Protein AF-A0A0R3W171-F1 (afdb_monomer_lite)

Sequence (80 aa):
MAGRTCLEFECNIWDQADLNEVRALLNGCSAYVSQQYSTIHIENLTLDDFHTLLNRVRSSNFRVAYIERYERRQYYVVMF

Secondary structure (DSSP, 8-state):
----PEEEEEEE--SHHHHHHHHHHHHHHHHHTTS-EEEEEEES--HHHHHHHHHT---S-EEEEEEEETTEEEEEEEE-

Radius of gyration: 12.63 Å; chains: 1; bounding box: 27×24×41 Å

Foldseek 3Di:
DPDADEAEEEAEDDDPVSLVVVLVVLQVCQVVLVRHKYKYKYKPDDPVSVVVSVVSRPHPFWDKDWDADPNIIIIIIIGD

pLDDT: mean 80.0, std 10.2, range [41.66, 90.12]

Organism: Taenia asiatica (NCBI:txid60517)

Structure (mmCIF, N/CA/C/O backbone):
data_AF-A0A0R3W171-F1
#
_entry.id   AF-A0A0R3W171-F1
#
loop_
_atom_site.group_PDB
_atom_site.id
_atom_site.type_symbol
_atom_site.label_atom_id
_atom_site.label_alt_id
_atom_site.label_comp_id
_atom_site.label_asym_id
_atom_site.label_entity_id
_atom_site.label_seq_id
_atom_site.pdbx_PDB_ins_code
_atom_site.Cartn_x
_atom_site.Cartn_y
_atom_site.Cartn_z
_atom_site.occupancy
_atom_site.B_iso_or_equiv
_atom_site.auth_seq_id
_atom_site.auth_comp_id
_atom_site.auth_asym_id
_atom_site.auth_atom_id
_atom_site.pdbx_PDB_model_num
ATOM 1 N N . MET A 1 1 ? -4.422 5.077 30.762 1.00 41.66 1 MET A N 1
ATOM 2 C CA . MET A 1 1 ? -4.430 5.601 29.380 1.00 41.66 1 MET A CA 1
ATOM 3 C C . MET A 1 1 ? -3.931 4.486 28.479 1.00 41.66 1 MET A C 1
ATOM 5 O O . MET A 1 1 ? -2.751 4.175 28.543 1.00 41.66 1 MET A O 1
ATOM 9 N N . ALA A 1 2 ? -4.815 3.808 27.744 1.00 46.91 2 ALA A N 1
ATOM 10 C CA . ALA A 1 2 ? -4.374 2.842 26.742 1.00 46.91 2 ALA A CA 1
ATOM 11 C C . ALA A 1 2 ? -3.715 3.638 25.609 1.00 46.91 2 ALA A C 1
ATOM 13 O O . ALA A 1 2 ? -4.376 4.455 24.966 1.00 46.91 2 ALA A O 1
ATOM 14 N N . GLY A 1 3 ? -2.399 3.495 25.451 1.00 54.50 3 GLY A N 1
ATOM 15 C CA . GLY A 1 3 ? -1.683 4.103 24.337 1.00 54.50 3 GLY A CA 1
ATOM 16 C C . GLY A 1 3 ? -2.244 3.546 23.035 1.00 54.50 3 GLY A C 1
ATOM 17 O O . GLY A 1 3 ? -2.452 2.341 22.921 1.00 54.50 3 GLY A O 1
ATOM 18 N N . ARG A 1 4 ? -2.534 4.417 22.069 1.00 61.72 4 ARG A N 1
ATOM 19 C CA . ARG A 1 4 ? -2.857 3.964 20.717 1.00 61.72 4 ARG A CA 1
ATOM 20 C C . ARG A 1 4 ? -1.581 3.360 20.140 1.00 61.72 4 ARG A C 1
ATOM 22 O O . ARG A 1 4 ? -0.592 4.072 19.996 1.00 61.72 4 ARG A O 1
ATOM 29 N N . THR A 1 5 ? -1.578 2.061 19.876 1.00 65.31 5 THR A N 1
ATOM 30 C CA . THR A 1 5 ? -0.451 1.407 19.208 1.00 65.31 5 THR A CA 1
ATOM 31 C C . THR A 1 5 ? -0.468 1.820 17.739 1.00 65.31 5 THR A C 1
ATOM 33 O O . THR A 1 5 ? -1.505 1.710 17.086 1.00 65.31 5 THR A O 1
ATOM 36 N N . CYS A 1 6 ? 0.654 2.351 17.251 1.00 70.44 6 CYS A N 1
ATOM 37 C CA . CYS A 1 6 ? 0.887 2.585 15.829 1.00 70.44 6 CYS A CA 1
ATOM 38 C C . CYS A 1 6 ? 1.629 1.366 15.277 1.00 70.44 6 CYS A C 1
ATOM 40 O O . CYS A 1 6 ? 2.677 1.009 15.817 1.00 70.44 6 CYS A O 1
ATOM 42 N N . LEU A 1 7 ? 1.075 0.713 14.257 1.00 79.88 7 LEU A N 1
ATOM 43 C CA . LEU A 1 7 ? 1.782 -0.329 13.512 1.00 79.88 7 LEU A CA 1
ATOM 44 C C . LEU A 1 7 ? 2.372 0.289 12.247 1.00 79.88 7 LEU A C 1
ATOM 46 O O . LEU A 1 7 ? 1.641 0.869 11.446 1.00 79.88 7 LEU A O 1
ATOM 50 N N . GLU A 1 8 ? 3.679 0.157 12.073 1.00 83.94 8 GLU A N 1
ATOM 51 C CA . GLU A 1 8 ? 4.397 0.652 10.901 1.00 83.94 8 GLU A CA 1
ATOM 52 C C . GLU A 1 8 ? 4.965 -0.533 10.125 1.00 83.94 8 GLU A C 1
ATOM 54 O O . GLU A 1 8 ? 5.590 -1.422 10.706 1.00 83.94 8 GLU A O 1
ATOM 59 N N . PHE A 1 9 ? 4.713 -0.559 8.818 1.00 85.25 9 PHE A N 1
ATOM 60 C CA . PHE A 1 9 ? 5.193 -1.602 7.918 1.00 85.25 9 PHE A CA 1
ATOM 61 C C . PHE A 1 9 ? 5.925 -0.974 6.740 1.00 85.25 9 PHE A C 1
ATOM 63 O O . PHE A 1 9 ? 5.419 -0.035 6.128 1.00 85.25 9 PHE A O 1
ATOM 70 N N . GLU A 1 10 ? 7.077 -1.537 6.396 1.00 89.62 10 GLU A N 1
ATOM 71 C CA . GLU A 1 10 ? 7.833 -1.193 5.195 1.00 89.62 10 GLU A CA 1
ATOM 72 C C . GLU A 1 10 ? 7.762 -2.367 4.218 1.00 89.62 10 GLU A C 1
ATOM 74 O O . GLU A 1 10 ? 8.069 -3.509 4.565 1.00 89.62 10 GLU A O 1
ATOM 79 N N . CYS A 1 11 ? 7.320 -2.096 2.995 1.00 87.44 11 CYS A N 1
ATOM 80 C CA . CYS A 1 11 ? 7.096 -3.095 1.964 1.00 87.44 11 CYS A CA 1
ATOM 81 C C . CYS A 1 11 ? 7.843 -2.700 0.689 1.00 87.44 11 CYS A C 1
ATOM 83 O O . CYS A 1 11 ? 7.592 -1.649 0.104 1.00 87.44 11 CYS A O 1
ATOM 85 N N . ASN A 1 12 ? 8.731 -3.577 0.229 1.00 88.44 12 ASN A N 1
ATOM 86 C CA . ASN A 1 12 ? 9.406 -3.439 -1.055 1.00 88.44 12 ASN A CA 1
ATOM 87 C C . ASN A 1 12 ? 8.807 -4.440 -2.034 1.00 88.44 12 ASN A C 1
ATOM 89 O O . ASN A 1 12 ? 8.859 -5.637 -1.768 1.00 88.44 12 ASN A O 1
ATOM 93 N N . ILE A 1 13 ? 8.252 -3.952 -3.142 1.00 87.50 13 ILE A N 1
ATOM 94 C CA . ILE A 1 13 ? 7.622 -4.812 -4.143 1.00 87.50 13 ILE A CA 1
ATOM 95 C C . ILE A 1 13 ? 8.619 -5.142 -5.251 1.00 87.50 13 ILE A C 1
ATOM 97 O O . ILE A 1 13 ? 9.141 -4.244 -5.912 1.00 87.50 13 ILE A O 1
ATOM 101 N N . TRP A 1 14 ? 8.844 -6.429 -5.482 1.00 87.75 14 TRP A N 1
ATOM 102 C CA . TRP A 1 14 ? 9.649 -6.940 -6.590 1.00 87.75 14 TRP A CA 1
ATOM 103 C C . TRP A 1 14 ? 8.829 -7.820 -7.526 1.00 87.75 14 TRP A C 1
ATOM 105 O O . TRP A 1 14 ? 9.116 -7.866 -8.725 1.00 87.75 14 TRP A O 1
ATOM 115 N N . ASP A 1 15 ? 7.800 -8.489 -7.004 1.00 88.12 15 ASP A N 1
ATOM 116 C CA . ASP A 1 15 ? 6.948 -9.371 -7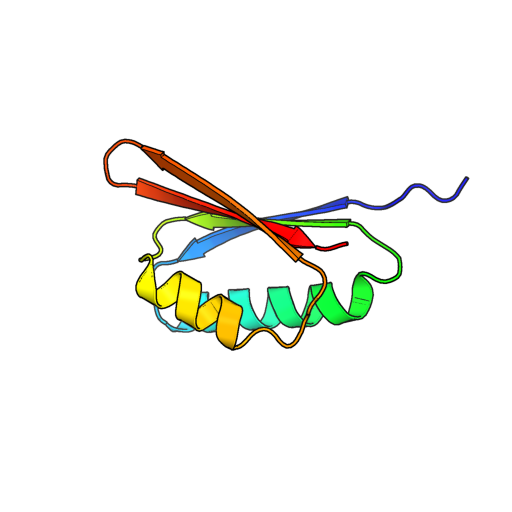.789 1.00 88.12 15 ASP A CA 1
ATOM 117 C C . ASP A 1 15 ? 5.454 -9.343 -7.391 1.00 88.12 15 ASP A C 1
ATOM 119 O O . ASP A 1 15 ? 4.977 -8.581 -6.545 1.00 88.12 15 ASP A O 1
ATOM 123 N N . GLN A 1 16 ? 4.670 -10.187 -8.067 1.00 83.94 16 GLN A N 1
ATOM 124 C CA . GLN A 1 16 ? 3.233 -10.310 -7.835 1.00 83.94 16 GLN A CA 1
ATOM 125 C C . GLN A 1 16 ? 2.889 -10.993 -6.498 1.00 83.94 16 GLN A C 1
ATOM 127 O O . GLN A 1 16 ? 1.764 -10.824 -6.008 1.00 83.94 16 GLN A O 1
ATOM 132 N N . ALA A 1 17 ? 3.802 -11.783 -5.927 1.00 87.69 17 ALA A N 1
ATOM 133 C CA . ALA A 1 17 ? 3.623 -12.405 -4.621 1.00 87.69 17 ALA A CA 1
ATOM 134 C C . ALA A 1 17 ? 3.719 -11.344 -3.518 1.00 87.69 17 ALA A C 1
ATOM 136 O O . ALA A 1 17 ? 2.788 -11.259 -2.713 1.00 87.69 17 ALA A O 1
ATOM 137 N N . ASP A 1 18 ? 4.710 -10.450 -3.589 1.00 88.75 18 ASP A N 1
ATOM 138 C CA . ASP A 1 18 ? 4.848 -9.302 -2.681 1.00 88.75 18 ASP A CA 1
ATOM 139 C C . ASP A 1 18 ? 3.570 -8.448 -2.675 1.00 88.75 18 ASP A C 1
ATOM 141 O O . ASP A 1 18 ? 3.031 -8.083 -1.627 1.00 88.75 18 ASP A O 1
ATOM 145 N N . LEU A 1 19 ? 2.994 -8.201 -3.860 1.00 85.44 19 LEU A N 1
ATOM 146 C CA . LEU A 1 19 ? 1.722 -7.481 -3.987 1.00 85.44 19 LEU A CA 1
ATOM 147 C C . LEU A 1 19 ? 0.558 -8.171 -3.270 1.00 85.44 19 LEU A C 1
ATOM 149 O O . LEU A 1 19 ? -0.310 -7.511 -2.688 1.00 85.44 19 LEU A O 1
ATOM 153 N N . ASN A 1 20 ? 0.500 -9.502 -3.330 1.00 88.00 20 ASN A N 1
ATOM 154 C CA . ASN A 1 20 ? -0.545 -10.264 -2.655 1.00 88.00 20 ASN A CA 1
ATOM 155 C C . ASN A 1 20 ? -0.375 -10.237 -1.131 1.00 88.00 20 ASN A C 1
ATOM 157 O O . ASN A 1 20 ? -1.390 -10.200 -0.427 1.00 88.00 20 ASN A O 1
ATOM 161 N N . GLU A 1 21 ? 0.862 -10.216 -0.635 1.00 89.50 21 GLU A N 1
ATOM 162 C CA . GLU A 1 21 ? 1.168 -10.096 0.792 1.00 89.50 21 GLU A CA 1
ATOM 163 C C . GLU A 1 21 ? 0.798 -8.717 1.335 1.00 89.50 21 GLU A C 1
ATOM 165 O O . GLU A 1 21 ? 0.049 -8.629 2.310 1.00 89.50 21 GLU A O 1
ATOM 170 N N . VAL A 1 22 ? 1.194 -7.636 0.655 1.00 88.31 22 VAL A N 1
ATOM 171 C CA . VAL A 1 22 ? 0.804 -6.271 1.051 1.00 88.31 22 VAL A CA 1
ATOM 172 C C . VAL A 1 22 ? -0.714 -6.100 1.038 1.00 88.31 22 VAL A C 1
ATOM 174 O O . VAL A 1 22 ? -1.286 -5.464 1.924 1.00 88.31 22 VAL A O 1
ATOM 177 N N . ARG A 1 23 ? -1.416 -6.731 0.090 1.00 86.56 23 ARG A N 1
ATOM 178 C CA . ARG A 1 23 ? -2.885 -6.756 0.096 1.00 86.56 23 ARG A CA 1
ATOM 179 C C . ARG A 1 23 ? -3.446 -7.476 1.325 1.00 86.56 23 ARG A C 1
ATOM 181 O O . ARG A 1 23 ? -4.445 -7.028 1.891 1.00 86.56 23 ARG A O 1
ATOM 188 N N . ALA A 1 24 ? -2.866 -8.612 1.709 1.00 86.62 24 ALA A N 1
ATOM 189 C CA . ALA A 1 24 ? -3.289 -9.344 2.899 1.00 86.62 24 ALA A CA 1
ATOM 190 C C . ALA A 1 24 ? -3.042 -8.517 4.169 1.00 86.62 24 ALA A C 1
ATOM 192 O O . ALA A 1 24 ? -3.926 -8.455 5.022 1.00 86.62 24 ALA A O 1
ATOM 193 N N . LEU A 1 25 ? -1.908 -7.814 4.235 1.00 86.62 25 LEU A N 1
ATOM 194 C CA . LEU A 1 25 ? -1.562 -6.878 5.302 1.00 86.62 25 LEU A CA 1
ATOM 195 C C . LEU A 1 25 ? -2.592 -5.743 5.408 1.00 86.62 25 LEU A C 1
ATOM 197 O O . LEU A 1 25 ? -3.151 -5.526 6.477 1.00 86.62 25 LEU A O 1
ATOM 201 N N . LEU A 1 26 ? -2.915 -5.081 4.291 1.00 83.88 26 LEU A N 1
ATOM 202 C CA . LEU A 1 26 ? -3.916 -4.008 4.230 1.00 83.88 26 LEU A CA 1
ATOM 203 C C . LEU A 1 26 ? -5.297 -4.476 4.713 1.00 83.88 26 LEU A C 1
ATOM 205 O O . LEU A 1 26 ? -5.941 -3.802 5.518 1.00 83.88 26 LEU A O 1
ATOM 209 N N . ASN A 1 27 ? -5.742 -5.655 4.267 1.00 83.94 27 ASN A N 1
ATOM 210 C CA . ASN A 1 27 ? -7.007 -6.236 4.720 1.00 83.94 27 ASN A CA 1
ATOM 211 C C . ASN A 1 27 ? -6.959 -6.629 6.206 1.00 83.94 27 ASN A C 1
ATOM 213 O O . ASN A 1 27 ? -7.924 -6.386 6.931 1.00 83.94 27 ASN A O 1
ATOM 217 N N . GLY A 1 28 ? -5.841 -7.191 6.670 1.00 80.12 28 GLY A N 1
ATOM 218 C CA . GLY A 1 28 ? -5.613 -7.514 8.075 1.00 80.12 28 GLY A CA 1
ATOM 219 C C . GLY A 1 28 ? -5.705 -6.267 8.946 1.00 80.12 28 GLY A C 1
ATOM 220 O O . GLY A 1 28 ? -6.569 -6.197 9.815 1.00 80.12 28 GLY A O 1
ATOM 221 N N . CYS A 1 29 ? -4.902 -5.242 8.653 1.00 78.94 29 CYS A N 1
ATOM 222 C CA . CYS A 1 29 ? -4.949 -3.954 9.338 1.00 78.94 29 CYS A CA 1
ATOM 223 C C . CYS A 1 29 ? -6.373 -3.397 9.361 1.00 78.94 29 CYS A C 1
ATOM 225 O O . CYS A 1 29 ? -6.873 -3.090 10.437 1.00 78.94 29 CYS A O 1
ATOM 227 N N . SER A 1 30 ? -7.086 -3.378 8.229 1.00 75.06 30 SER A N 1
ATOM 228 C CA . SER A 1 30 ? -8.460 -2.864 8.193 1.00 75.06 30 SER A CA 1
ATOM 229 C C . SER A 1 30 ? -9.436 -3.552 9.155 1.00 75.06 30 SER A C 1
ATOM 231 O O . SER A 1 30 ? -10.350 -2.902 9.658 1.00 75.06 30 SER A O 1
ATOM 233 N N . ALA A 1 31 ? -9.226 -4.834 9.469 1.00 73.69 31 ALA A N 1
ATOM 234 C CA . ALA A 1 31 ? -10.036 -5.559 10.443 1.00 73.69 31 ALA A CA 1
ATOM 235 C C . ALA A 1 31 ? -9.708 -5.178 11.904 1.00 73.69 31 ALA A C 1
ATOM 237 O O . ALA A 1 31 ? -10.577 -5.274 12.771 1.00 73.69 31 ALA A O 1
ATOM 238 N N . TYR A 1 32 ? -8.483 -4.715 12.179 1.00 70.88 32 TYR A N 1
ATOM 239 C CA . TYR A 1 32 ? -7.994 -4.332 13.516 1.00 70.88 32 TYR A CA 1
ATOM 240 C C . TYR A 1 32 ? -8.023 -2.815 13.788 1.00 70.88 32 TYR A C 1
ATOM 242 O O . TYR A 1 32 ? -7.885 -2.380 14.933 1.00 70.88 32 TYR A O 1
ATOM 250 N N . VAL A 1 33 ? -8.252 -2.003 12.755 1.00 62.28 33 VAL A N 1
ATOM 251 C CA . VAL A 1 33 ? -8.153 -0.534 12.776 1.00 62.28 33 VAL A CA 1
ATOM 252 C C . VAL A 1 33 ? -9.200 0.162 13.662 1.00 62.28 33 VAL A C 1
ATOM 254 O O . VAL A 1 33 ? -8.996 1.302 14.063 1.00 62.28 33 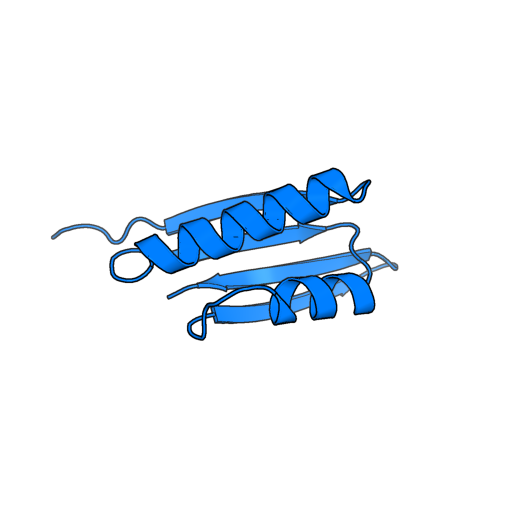VAL A O 1
ATOM 257 N N . SER A 1 34 ? -10.242 -0.534 14.140 1.00 57.41 34 SER A N 1
ATOM 258 C CA . SER A 1 34 ? -11.153 0.041 15.152 1.00 57.41 34 SER A CA 1
ATOM 259 C C . SER A 1 34 ? -10.466 0.411 16.483 1.00 57.41 34 SER A C 1
ATOM 261 O O . SE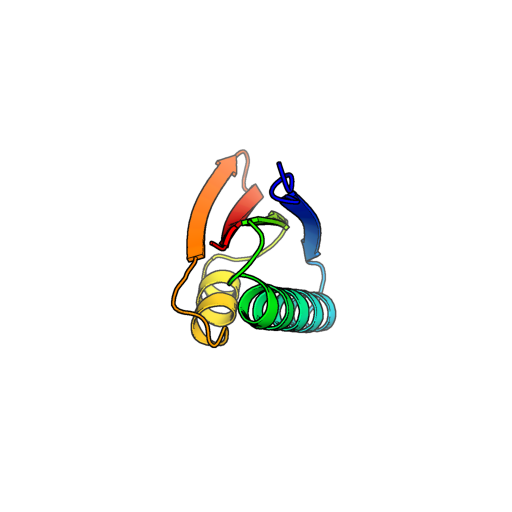R A 1 34 ? -11.071 1.098 17.307 1.00 57.41 34 SER A O 1
ATOM 263 N N . GLN A 1 35 ? -9.211 -0.014 16.705 1.00 57.44 35 GLN A N 1
ATOM 264 C CA . GLN A 1 35 ? -8.457 0.246 17.939 1.00 57.44 35 GLN A CA 1
ATOM 265 C C . GLN A 1 35 ? -7.028 0.796 17.736 1.00 57.44 35 GLN A C 1
ATOM 267 O O . GLN A 1 35 ? -6.380 1.135 18.730 1.00 57.44 35 GLN A O 1
ATOM 272 N N . GLN A 1 36 ? -6.512 0.896 16.501 1.00 68.75 36 GLN A N 1
ATOM 273 C CA . GLN A 1 36 ? -5.101 1.223 16.219 1.00 68.75 36 GLN A CA 1
ATOM 274 C C . GLN A 1 36 ? -4.927 2.007 14.909 1.00 68.75 36 GLN A C 1
ATOM 276 O O . GLN A 1 36 ? -5.644 1.767 13.943 1.00 68.75 36 GLN A O 1
ATOM 281 N N . TYR A 1 37 ? -3.933 2.903 14.868 1.00 75.69 37 TYR A N 1
ATOM 282 C CA . TYR A 1 37 ? -3.469 3.511 13.615 1.00 75.69 37 TYR A CA 1
ATOM 283 C C . TYR A 1 37 ? -2.444 2.582 12.965 1.00 75.69 37 TYR A C 1
ATOM 285 O O . TYR A 1 37 ? -1.606 2.001 13.657 1.00 75.69 37 TYR A O 1
ATOM 293 N N . SER A 1 38 ? -2.486 2.430 11.645 1.00 81.25 38 SER A N 1
ATOM 294 C CA . SER A 1 38 ? -1.456 1.677 10.919 1.00 81.25 38 SER A CA 1
ATOM 295 C C . SER A 1 38 ? -0.960 2.465 9.719 1.00 81.25 38 SER A C 1
ATOM 297 O O . SER A 1 38 ? -1.768 2.965 8.943 1.00 81.25 38 SER A O 1
ATOM 299 N N . THR A 1 39 ? 0.355 2.547 9.554 1.00 85.12 39 THR A N 1
ATOM 300 C CA . THR A 1 39 ? 1.000 3.162 8.393 1.00 85.12 39 THR A CA 1
ATOM 301 C C . THR A 1 39 ? 1.747 2.083 7.621 1.00 85.12 39 THR A C 1
ATOM 303 O O . THR A 1 39 ? 2.559 1.360 8.189 1.00 85.12 39 THR A O 1
ATOM 306 N N . ILE A 1 40 ? 1.477 1.967 6.325 1.00 87.00 40 ILE A N 1
ATOM 307 C CA . ILE A 1 40 ? 2.178 1.052 5.421 1.00 87.00 40 ILE A CA 1
ATOM 308 C C . ILE A 1 40 ? 2.900 1.889 4.376 1.00 87.00 40 ILE A C 1
ATOM 310 O O . ILE A 1 40 ? 2.267 2.625 3.618 1.00 87.00 40 ILE A O 1
ATOM 314 N N . HIS A 1 41 ? 4.218 1.764 4.337 1.00 90.12 41 HIS A N 1
ATOM 315 C CA . HIS A 1 41 ? 5.083 2.352 3.328 1.00 90.12 41 HIS A CA 1
ATOM 316 C C . HIS A 1 41 ? 5.400 1.299 2.266 1.00 90.12 41 HIS A C 1
ATOM 318 O O . HIS A 1 41 ? 5.830 0.199 2.590 1.00 90.12 41 HIS A O 1
ATOM 324 N N . ILE A 1 42 ? 5.141 1.620 1.001 1.00 87.81 42 ILE A N 1
ATOM 325 C CA . ILE A 1 42 ? 5.302 0.726 -0.145 1.00 87.81 42 ILE A CA 1
ATOM 326 C C . ILE A 1 42 ? 6.224 1.392 -1.164 1.00 87.81 42 ILE A C 1
ATOM 328 O O . ILE A 1 42 ? 5.960 2.515 -1.601 1.00 87.81 42 ILE A O 1
ATOM 332 N N . GLU A 1 43 ? 7.269 0.690 -1.582 1.00 88.62 43 GLU A N 1
ATOM 333 C CA . GLU A 1 43 ? 8.202 1.135 -2.619 1.00 88.62 43 GLU A CA 1
ATOM 334 C C . GLU A 1 43 ? 8.202 0.199 -3.832 1.00 88.62 43 GLU A C 1
ATOM 336 O O . GLU A 1 43 ? 7.732 -0.938 -3.765 1.00 88.62 43 GLU A O 1
ATOM 341 N N . ASN A 1 44 ? 8.773 0.689 -4.939 1.00 86.06 44 ASN A N 1
ATOM 342 C CA . ASN A 1 44 ? 8.958 -0.052 -6.195 1.00 86.06 44 ASN A CA 1
ATOM 343 C C . ASN A 1 44 ? 7.651 -0.564 -6.815 1.00 86.06 44 ASN A C 1
ATOM 345 O O . ASN A 1 44 ? 7.615 -1.606 -7.462 1.00 86.06 44 ASN A O 1
ATOM 349 N N . LEU A 1 45 ? 6.575 0.206 -6.655 1.00 84.31 45 LEU A N 1
ATOM 350 C CA . LEU A 1 45 ? 5.276 -0.112 -7.226 1.00 84.31 45 LEU A CA 1
ATOM 351 C C . LEU A 1 45 ? 4.900 0.868 -8.339 1.00 84.31 45 LEU A C 1
ATOM 353 O O . LEU A 1 45 ? 5.153 2.071 -8.240 1.00 84.31 45 LEU A O 1
ATOM 357 N N . THR A 1 46 ? 4.278 0.366 -9.406 1.00 85.88 46 THR A N 1
ATOM 358 C CA . THR A 1 46 ? 3.702 1.235 -10.437 1.00 85.88 46 THR A CA 1
ATOM 359 C C . THR A 1 46 ? 2.417 1.893 -9.925 1.00 85.88 46 THR A C 1
ATOM 361 O O . THR A 1 46 ? 1.772 1.411 -8.994 1.00 85.88 46 THR A O 1
ATOM 364 N N . LEU A 1 47 ? 2.007 3.006 -10.542 1.00 82.69 47 LEU A N 1
ATOM 365 C CA . LEU A 1 47 ? 0.767 3.682 -10.142 1.00 82.69 47 LEU A CA 1
ATOM 366 C C . LEU A 1 47 ? -0.472 2.826 -10.434 1.00 82.69 47 LEU A C 1
ATOM 368 O O . LEU A 1 47 ? -1.394 2.797 -9.620 1.00 82.69 47 LEU A O 1
ATOM 372 N N . ASP A 1 48 ? -0.471 2.094 -11.546 1.00 86.19 48 ASP A N 1
ATOM 373 C CA . ASP A 1 48 ? -1.582 1.224 -11.938 1.00 86.19 48 ASP A CA 1
ATOM 374 C C . ASP A 1 48 ? -1.727 0.030 -10.987 1.00 86.19 48 ASP A C 1
ATOM 376 O O . ASP A 1 48 ? -2.840 -0.296 -10.554 1.00 86.19 48 ASP A O 1
ATOM 380 N N . ASP A 1 49 ? -0.608 -0.579 -10.589 1.00 85.00 49 ASP A N 1
ATOM 381 C CA . ASP A 1 49 ? -0.615 -1.668 -9.611 1.00 85.00 49 ASP A CA 1
ATOM 382 C C . ASP A 1 49 ? -1.042 -1.168 -8.232 1.00 85.00 49 ASP A C 1
ATOM 384 O O . ASP A 1 49 ? -1.810 -1.839 -7.543 1.00 85.00 49 ASP A O 1
ATOM 388 N N . PHE A 1 50 ? -0.621 0.039 -7.845 1.00 86.94 50 PHE A N 1
ATOM 389 C CA . PHE A 1 50 ? -1.050 0.660 -6.598 1.00 86.94 50 PHE A CA 1
ATOM 390 C C . PHE A 1 50 ? -2.558 0.962 -6.583 1.00 86.94 50 PHE A C 1
ATOM 392 O O . PHE A 1 50 ? -3.247 0.641 -5.613 1.00 86.94 50 PHE A O 1
ATOM 399 N N . HIS A 1 51 ? -3.121 1.500 -7.668 1.00 84.69 51 HIS A N 1
ATOM 400 C CA . HIS A 1 51 ? -4.574 1.667 -7.780 1.00 84.69 51 HIS A CA 1
ATOM 401 C C . HIS A 1 51 ? -5.311 0.325 -7.741 1.00 84.69 51 HIS A C 1
ATOM 403 O O . HIS A 1 51 ? -6.347 0.200 -7.083 1.00 84.69 51 HIS A O 1
ATOM 409 N N . THR A 1 52 ? -4.767 -0.696 -8.404 1.00 86.31 52 THR A N 1
ATOM 410 C CA . THR A 1 52 ? -5.327 -2.052 -8.390 1.00 86.31 52 THR A CA 1
ATOM 411 C C . THR A 1 52 ? -5.283 -2.668 -6.993 1.00 86.31 52 THR A C 1
ATOM 413 O O . THR A 1 52 ? -6.248 -3.320 -6.582 1.00 86.31 52 THR A O 1
ATOM 416 N N . LEU A 1 53 ? -4.198 -2.439 -6.248 1.00 85.62 53 LEU A N 1
ATOM 417 C CA . LEU A 1 53 ? -4.036 -2.841 -4.856 1.00 85.62 53 LEU A CA 1
ATOM 418 C C . LEU A 1 53 ? -5.144 -2.217 -4.002 1.00 85.62 53 LEU A C 1
ATOM 420 O O . LEU A 1 53 ? -5.907 -2.956 -3.381 1.00 85.62 53 LEU A O 1
ATOM 424 N N . LEU A 1 54 ? -5.290 -0.888 -4.036 1.00 83.31 54 LEU A N 1
ATOM 425 C CA . LEU A 1 54 ? -6.284 -0.161 -3.240 1.00 83.31 54 LEU A CA 1
ATOM 426 C C . LEU A 1 54 ? -7.727 -0.540 -3.585 1.00 83.31 54 LEU A C 1
ATOM 428 O O . LEU A 1 54 ? -8.524 -0.763 -2.679 1.00 83.31 54 LEU A O 1
ATOM 432 N N . ASN A 1 55 ? -8.058 -0.690 -4.871 1.00 83.50 55 ASN A N 1
ATOM 433 C CA . ASN A 1 55 ? -9.400 -1.099 -5.308 1.00 83.50 55 ASN A CA 1
ATOM 434 C C . ASN A 1 55 ? -9.803 -2.488 -4.786 1.00 83.50 55 ASN A C 1
ATOM 436 O O . ASN A 1 55 ? -10.988 -2.819 -4.737 1.00 83.50 55 ASN A O 1
ATOM 440 N N . ARG A 1 56 ? -8.826 -3.325 -4.420 1.00 80.12 56 ARG A N 1
ATOM 441 C CA . ARG A 1 56 ? -9.050 -4.669 -3.872 1.00 80.12 56 ARG A CA 1
ATOM 442 C C . ARG A 1 56 ? -9.026 -4.711 -2.343 1.00 80.12 56 ARG A C 1
ATOM 444 O O . ARG A 1 56 ? -9.347 -5.762 -1.782 1.00 80.12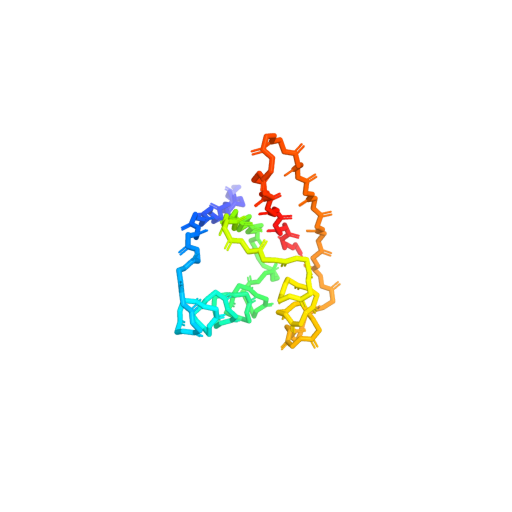 56 ARG A O 1
ATOM 451 N N . VAL A 1 57 ? -8.659 -3.619 -1.673 1.00 80.19 57 VAL A N 1
ATOM 452 C CA . VAL A 1 57 ? -8.730 -3.508 -0.212 1.00 80.19 57 VAL A CA 1
ATOM 453 C C . VAL A 1 57 ? -10.178 -3.243 0.191 1.00 80.19 57 VAL A C 1
ATOM 455 O O . VAL A 1 57 ? -10.810 -2.301 -0.276 1.00 80.19 57 VAL A O 1
ATOM 458 N N . ARG A 1 58 ? -10.723 -4.077 1.082 1.00 67.88 58 ARG A N 1
ATOM 459 C CA . ARG A 1 58 ? -12.128 -3.993 1.529 1.00 67.88 58 ARG A CA 1
ATOM 460 C C . ARG A 1 58 ? -12.335 -3.002 2.685 1.00 67.88 58 ARG A C 1
ATOM 462 O O . ARG A 1 58 ? -13.134 -3.262 3.579 1.00 67.88 58 ARG A O 1
ATOM 469 N N . SER A 1 59 ? -11.611 -1.885 2.682 1.00 68.88 59 SER A N 1
ATOM 470 C CA . SER A 1 59 ? -11.638 -0.889 3.758 1.00 68.88 59 SER A CA 1
ATOM 471 C C . SER A 1 59 ? -11.927 0.497 3.211 1.00 68.88 59 SER A C 1
ATOM 473 O O . SER A 1 59 ? -11.320 0.905 2.230 1.00 68.88 59 SER A O 1
ATOM 475 N N . SER A 1 60 ? -12.816 1.240 3.864 1.00 66.62 60 SER A N 1
ATOM 476 C CA . SER A 1 60 ? -13.065 2.656 3.568 1.00 66.62 60 SER A CA 1
ATOM 477 C C . SER A 1 60 ? -12.216 3.606 4.413 1.00 66.62 60 SER A C 1
ATOM 479 O O . SER A 1 60 ? -12.244 4.813 4.181 1.00 66.62 60 SER A O 1
ATOM 481 N N . ASN A 1 61 ? -11.482 3.090 5.403 1.00 78.75 61 ASN A N 1
ATOM 482 C CA . ASN A 1 61 ? -10.850 3.929 6.413 1.00 78.75 61 ASN A CA 1
ATOM 483 C C . ASN A 1 61 ? -9.336 3.977 6.231 1.00 78.75 61 ASN A C 1
ATOM 485 O O . ASN A 1 61 ? -8.557 3.501 7.057 1.00 78.75 61 ASN A O 1
ATOM 489 N N . PHE A 1 62 ? -8.920 4.534 5.099 1.00 83.25 62 PHE A N 1
ATOM 490 C CA . PHE A 1 62 ? -7.520 4.820 4.853 1.00 83.25 62 PHE A CA 1
ATOM 491 C C . PHE A 1 62 ? -7.344 6.153 4.133 1.00 83.25 62 PHE A C 1
ATOM 493 O O . PHE A 1 62 ? -8.215 6.633 3.408 1.00 83.25 62 PHE A O 1
ATOM 500 N N . ARG A 1 63 ? -6.186 6.763 4.345 1.00 85.44 63 ARG A N 1
ATOM 5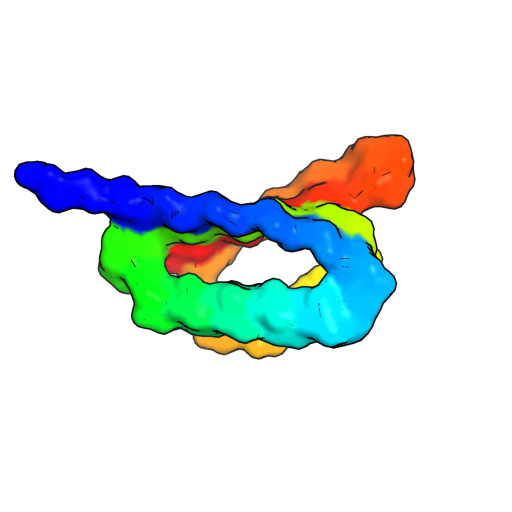01 C CA . ARG A 1 63 ? -5.669 7.892 3.579 1.00 85.44 63 ARG A CA 1
ATOM 502 C C . ARG A 1 63 ? -4.400 7.447 2.890 1.00 85.44 63 ARG A C 1
ATOM 504 O O . ARG A 1 63 ? -3.643 6.646 3.427 1.00 85.44 63 ARG A O 1
ATOM 511 N N . VAL A 1 64 ? -4.172 7.996 1.711 1.00 85.38 64 VAL A N 1
ATOM 512 C CA . VAL A 1 64 ? -2.973 7.720 0.936 1.00 85.38 64 VAL A CA 1
ATOM 513 C C . VAL A 1 64 ? -2.214 9.014 0.732 1.00 85.38 64 VAL A C 1
ATOM 515 O O . VAL A 1 64 ? -2.802 10.025 0.350 1.00 85.38 64 VAL A O 1
ATOM 518 N N . ALA A 1 65 ? -0.911 8.960 0.957 1.00 85.31 65 ALA A N 1
ATOM 519 C CA . ALA A 1 65 ? 0.042 9.929 0.452 1.00 85.31 65 ALA A CA 1
ATOM 520 C C . ALA A 1 65 ? 1.026 9.201 -0.467 1.00 85.31 65 ALA A C 1
ATOM 522 O O . ALA A 1 65 ? 1.260 8.006 -0.310 1.00 85.31 65 ALA A O 1
ATOM 523 N N . TYR A 1 66 ? 1.606 9.900 -1.432 1.00 85.88 66 TYR A N 1
ATOM 524 C CA . TYR A 1 66 ? 2.711 9.357 -2.208 1.00 85.88 66 TYR A CA 1
ATOM 525 C C . TYR A 1 66 ? 3.751 10.441 -2.460 1.00 85.88 66 TYR A C 1
ATOM 527 O O . TYR A 1 66 ? 3.433 11.631 -2.492 1.00 85.88 66 TYR A O 1
ATOM 535 N N . ILE A 1 67 ? 4.997 10.010 -2.610 1.00 84.00 67 ILE A N 1
ATOM 536 C CA . ILE A 1 67 ? 6.138 10.854 -2.942 1.00 84.00 67 ILE A CA 1
ATOM 537 C C . ILE A 1 67 ? 6.785 10.250 -4.185 1.00 84.00 67 ILE A C 1
ATOM 539 O O . ILE A 1 67 ? 7.083 9.058 -4.228 1.00 84.00 67 ILE A O 1
ATOM 543 N N . GLU A 1 68 ? 6.992 11.073 -5.207 1.00 81.31 68 GLU A N 1
ATOM 544 C CA . GLU A 1 68 ? 7.712 10.690 -6.420 1.00 81.31 68 GLU A CA 1
ATOM 545 C C . GLU A 1 68 ? 9.043 11.442 -6.448 1.00 81.31 68 GLU A C 1
ATOM 547 O O . GLU A 1 68 ? 9.076 12.676 -6.455 1.00 81.31 68 GLU A O 1
ATOM 552 N N . ARG A 1 69 ? 10.159 10.706 -6.407 1.00 76.56 69 ARG A N 1
ATOM 553 C CA . ARG A 1 69 ? 11.504 11.290 -6.412 1.00 76.56 69 ARG A CA 1
ATOM 554 C C . ARG A 1 69 ? 12.448 10.410 -7.224 1.00 76.56 69 ARG A C 1
ATOM 556 O O . ARG A 1 69 ? 12.570 9.226 -6.941 1.00 76.56 69 ARG A O 1
ATOM 563 N N . TYR A 1 70 ? 13.137 10.995 -8.207 1.00 70.06 70 TYR A N 1
ATOM 564 C CA . TYR A 1 70 ? 14.105 10.291 -9.068 1.00 70.06 70 TYR A CA 1
ATOM 565 C C . TYR A 1 70 ? 13.557 8.971 -9.645 1.00 70.06 70 TYR A C 1
ATOM 567 O O . TYR A 1 70 ? 14.166 7.922 -9.467 1.00 70.06 70 TYR A O 1
ATOM 575 N N . GLU A 1 71 ? 12.374 9.017 -10.270 1.00 69.00 71 GLU A N 1
ATOM 576 C CA . GLU A 1 71 ? 11.694 7.854 -10.883 1.00 69.00 71 GLU A CA 1
ATOM 577 C C . GLU A 1 71 ? 11.263 6.745 -9.905 1.00 69.00 71 GLU A C 1
ATOM 579 O O . GLU A 1 71 ? 10.646 5.762 -10.312 1.00 69.00 71 GLU A O 1
ATOM 584 N N . ARG A 1 72 ? 11.505 6.914 -8.601 1.00 73.00 72 ARG A N 1
ATOM 585 C CA . ARG A 1 72 ? 10.971 6.042 -7.557 1.00 73.00 72 ARG A CA 1
ATOM 586 C C . ARG A 1 72 ? 9.697 6.636 -6.981 1.00 73.00 72 ARG A C 1
ATOM 588 O O . ARG A 1 72 ? 9.672 7.786 -6.536 1.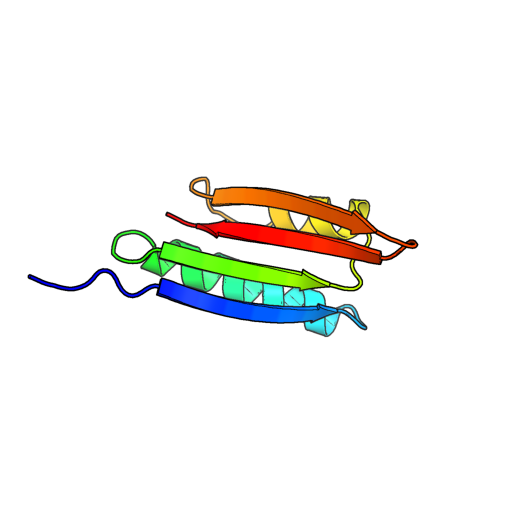00 73.00 72 ARG A O 1
ATOM 595 N N . ARG A 1 73 ? 8.642 5.823 -6.980 1.00 81.25 73 ARG A N 1
ATOM 596 C CA . ARG A 1 73 ? 7.368 6.126 -6.329 1.00 81.25 73 ARG A CA 1
ATOM 597 C C . ARG A 1 73 ? 7.314 5.409 -4.990 1.00 81.25 73 ARG A C 1
ATOM 599 O O . ARG A 1 73 ? 7.493 4.195 -4.922 1.00 81.25 73 ARG A O 1
ATOM 606 N N . GLN A 1 74 ? 7.083 6.189 -3.946 1.00 87.88 74 GLN A N 1
ATOM 607 C CA . GLN A 1 74 ? 6.870 5.719 -2.586 1.00 87.88 74 GLN A CA 1
ATOM 608 C C . GLN A 1 74 ? 5.427 6.029 -2.206 1.00 87.88 74 GLN A C 1
ATOM 610 O O . GLN A 1 74 ? 4.991 7.177 -2.311 1.00 87.88 74 GLN A O 1
ATOM 615 N N . TYR A 1 75 ? 4.691 5.019 -1.766 1.00 89.62 75 TYR A N 1
ATOM 616 C CA . TYR A 1 75 ? 3.303 5.143 -1.344 1.00 89.62 75 TYR A CA 1
ATOM 617 C C . TYR A 1 75 ? 3.201 4.939 0.160 1.00 89.62 75 TYR A C 1
ATOM 619 O O . TYR A 1 75 ? 3.803 4.029 0.714 1.00 89.62 75 TYR A O 1
ATOM 627 N N . TYR A 1 76 ? 2.406 5.769 0.814 1.00 88.12 76 TYR A N 1
ATOM 628 C CA . TYR A 1 76 ? 2.131 5.714 2.240 1.00 88.12 76 TYR A CA 1
ATOM 629 C C . TYR A 1 76 ? 0.630 5.553 2.428 1.00 88.12 76 TYR A C 1
ATOM 631 O O . TYR A 1 76 ? -0.145 6.437 2.059 1.00 88.12 76 TYR A O 1
ATOM 639 N N . VAL A 1 77 ? 0.211 4.431 2.999 1.00 86.88 77 VAL A N 1
ATOM 640 C CA . VAL A 1 77 ? -1.189 4.143 3.311 1.00 86.88 77 VAL A CA 1
ATOM 641 C C . VAL A 1 77 ? -1.370 4.211 4.819 1.00 86.88 77 VAL A C 1
ATOM 643 O O . VAL A 1 77 ? -0.806 3.406 5.551 1.00 86.88 77 VAL A O 1
ATOM 646 N N . VAL A 1 78 ? -2.162 5.173 5.282 1.00 85.19 78 VAL A N 1
ATOM 647 C CA . VAL A 1 78 ? -2.473 5.389 6.698 1.00 85.19 78 VAL A CA 1
ATOM 648 C C . VAL A 1 78 ? -3.906 4.944 6.963 1.00 85.19 78 VAL A C 1
ATOM 650 O O . VAL A 1 78 ? -4.835 5.521 6.405 1.00 85.19 78 VAL A O 1
ATOM 653 N N . MET A 1 79 ? -4.098 3.948 7.820 1.00 82.69 79 MET A N 1
ATOM 654 C CA . MET A 1 79 ? -5.396 3.393 8.218 1.00 82.69 79 MET A CA 1
ATOM 655 C C . MET A 1 79 ? -5.791 3.846 9.631 1.00 82.69 79 MET A C 1
ATOM 657 O O . MET A 1 79 ? -4.920 3.946 10.501 1.00 82.69 79 MET A O 1
ATOM 661 N N . PHE A 1 80 ? -7.082 4.144 9.840 1.00 78.25 80 PHE A N 1
ATOM 662 C CA . PHE A 1 80 ? -7.637 4.708 11.087 1.00 78.25 80 PHE A CA 1
ATOM 663 C C . PHE A 1 80 ? -9.109 4.367 11.349 1.00 78.25 80 PHE A C 1
ATOM 665 O O . PHE A 1 80 ? -9.813 3.946 10.408 1.00 78.25 80 PHE A O 1
#